Protein AF-A0A7Y4YG09-F1 (afdb_monomer_lite)

Foldseek 3Di:
DWDDDPFKIWDQQVQVRDIDMDTADDVKAWDDWDADPQWIWTDIPFWIWIAHSPDPGIDIGGD

Structure (mmCIF, N/CA/C/O backbone):
data_AF-A0A7Y4YG09-F1
#
_entry.id   AF-A0A7Y4YG09-F1
#
loop_
_atom_site.group_PDB
_atom_site.id
_atom_site.type_symbol
_atom_site.label_atom_id
_atom_site.label_alt_id
_atom_site.label_comp_id
_atom_site.label_asym_id
_atom_site.label_entity_id
_atom_site.label_seq_id
_atom_site.pdbx_PDB_ins_code
_atom_site.Cartn_x
_atom_site.Cartn_y
_atom_site.Cartn_z
_atom_site.occupancy
_atom_site.B_iso_or_equiv
_atom_site.auth_seq_id
_atom_site.auth_comp_id
_atom_site.auth_asym_id
_atom_site.auth_atom_id
_atom_site.pdbx_PDB_model_num
ATOM 1 N N . ALA A 1 1 ? 3.151 3.725 -8.722 1.00 83.75 1 ALA A N 1
ATOM 2 C CA . ALA A 1 1 ? 1.754 4.152 -8.486 1.00 83.75 1 ALA A CA 1
ATOM 3 C C . ALA A 1 1 ? 1.076 3.118 -7.598 1.00 83.75 1 ALA A C 1
ATOM 5 O O . ALA A 1 1 ? 1.467 1.955 -7.675 1.00 83.75 1 ALA A O 1
ATOM 6 N N . VAL A 1 2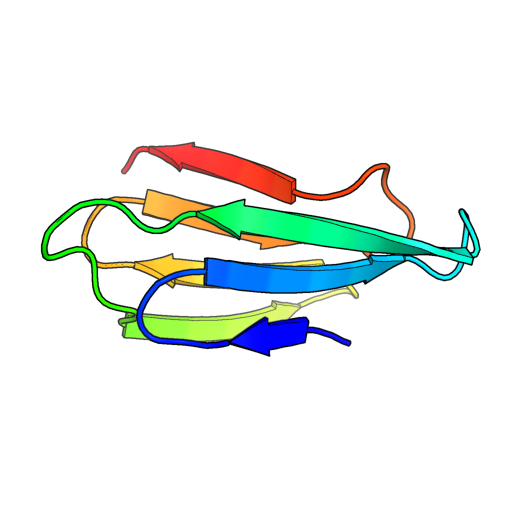 ? 0.111 3.531 -6.773 1.00 91.94 2 VAL A N 1
ATOM 7 C CA . VAL A 1 2 ? -0.675 2.637 -5.910 1.00 91.94 2 VAL A CA 1
ATOM 8 C C . VAL A 1 2 ? -2.156 2.939 -6.108 1.00 91.94 2 VAL A C 1
ATOM 10 O O . VAL A 1 2 ? -2.547 4.104 -6.119 1.00 91.94 2 VAL A O 1
ATOM 13 N N . ALA A 1 3 ? -2.959 1.892 -6.271 1.00 93.44 3 ALA A N 1
ATOM 14 C CA . ALA A 1 3 ? -4.409 1.946 -6.195 1.00 93.44 3 ALA A CA 1
ATOM 15 C C . ALA A 1 3 ? -4.861 1.432 -4.826 1.00 93.44 3 ALA A C 1
ATOM 17 O O . ALA A 1 3 ? -4.329 0.447 -4.305 1.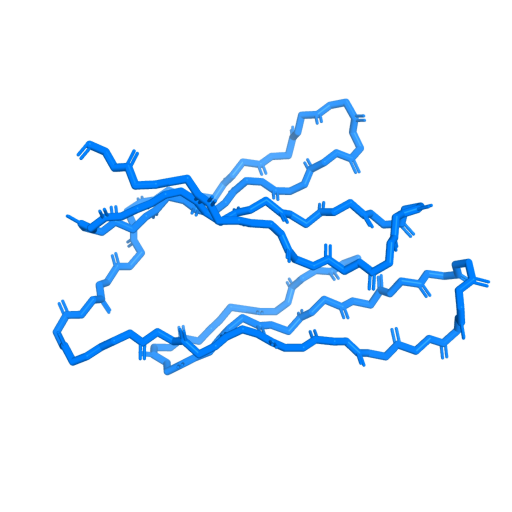00 93.44 3 ALA 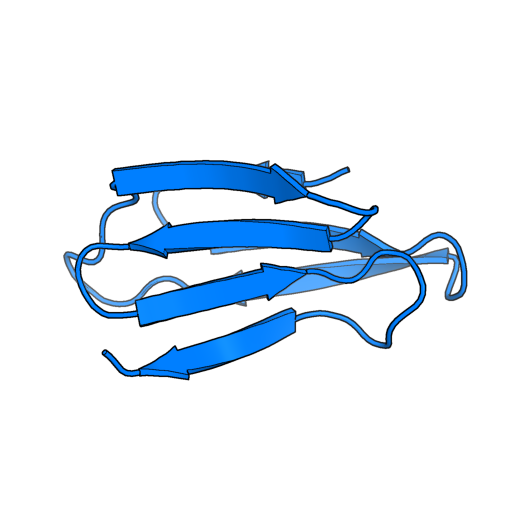A O 1
ATOM 18 N N . VAL A 1 4 ? -5.848 2.115 -4.259 1.00 92.38 4 VAL A N 1
ATOM 19 C CA . VAL A 1 4 ? -6.325 1.904 -2.900 1.00 92.38 4 VAL A CA 1
ATOM 20 C C . VAL A 1 4 ? -7.810 1.565 -2.943 1.00 92.38 4 VAL A C 1
ATOM 22 O O . VAL A 1 4 ? -8.587 2.282 -3.569 1.00 92.38 4 VAL A O 1
ATOM 25 N N . THR A 1 5 ? -8.198 0.478 -2.283 1.00 91.38 5 THR A N 1
ATOM 26 C CA . THR A 1 5 ? -9.597 0.047 -2.150 1.00 91.38 5 THR A CA 1
ATOM 27 C C . THR A 1 5 ? -9.925 -0.222 -0.683 1.00 91.38 5 THR A C 1
ATOM 29 O O . THR A 1 5 ? -9.043 -0.173 0.172 1.00 91.38 5 THR A O 1
ATOM 32 N N . ASN A 1 6 ? -11.184 -0.544 -0.393 1.00 88.88 6 ASN A N 1
ATOM 33 C CA . ASN A 1 6 ? -11.632 -0.974 0.932 1.00 88.88 6 ASN A CA 1
ATOM 34 C C . ASN A 1 6 ? -11.189 -2.402 1.307 1.00 88.88 6 ASN A C 1
ATOM 36 O O . ASN A 1 6 ? -11.371 -2.795 2.451 1.00 88.88 6 ASN A O 1
ATOM 40 N N . GLU A 1 7 ? -10.622 -3.178 0.376 1.00 93.19 7 GLU A N 1
ATOM 41 C CA . GLU A 1 7 ? -10.229 -4.577 0.623 1.00 93.19 7 GLU A CA 1
ATOM 42 C C . GLU A 1 7 ? -8.736 -4.841 0.417 1.00 93.19 7 GLU A C 1
ATOM 44 O O . GLU A 1 7 ? -8.172 -5.778 0.980 1.00 93.19 7 GLU A O 1
ATOM 49 N N . ARG A 1 8 ? -8.080 -4.062 -0.444 1.00 95.44 8 ARG A N 1
ATOM 50 C CA . ARG A 1 8 ? -6.677 -4.267 -0.809 1.00 95.44 8 ARG A CA 1
ATOM 51 C C . ARG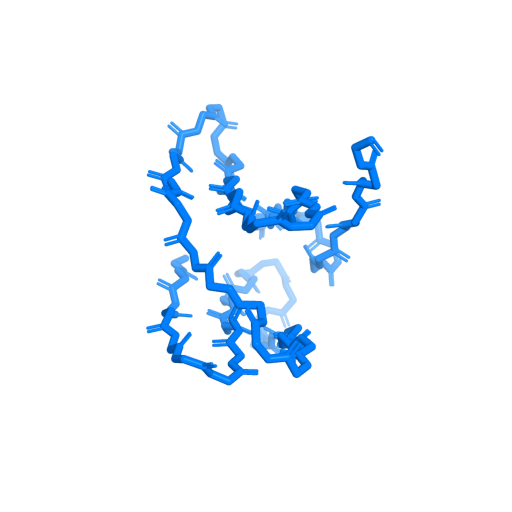 A 1 8 ? -6.005 -3.014 -1.345 1.00 95.44 8 ARG A C 1
ATOM 53 O O . ARG A 1 8 ? -6.639 -2.141 -1.941 1.00 95.44 8 ARG A O 1
ATOM 60 N N . LEU A 1 9 ? -4.688 -3.006 -1.220 1.00 95.75 9 LEU A N 1
ATOM 61 C CA . LEU A 1 9 ? -3.776 -2.082 -1.875 1.00 95.75 9 LEU A CA 1
ATOM 62 C C . LEU A 1 9 ? -3.102 -2.795 -3.045 1.00 95.75 9 LEU A C 1
ATOM 64 O O . LEU A 1 9 ? -2.721 -3.960 -2.917 1.00 95.75 9 LEU A O 1
ATOM 68 N N . VAL A 1 10 ? -2.934 -2.111 -4.176 1.00 95.00 10 VAL A N 1
ATOM 69 C CA . VAL A 1 10 ? -2.235 -2.643 -5.355 1.00 95.00 10 VAL A CA 1
ATOM 70 C C . VAL A 1 10 ? -1.170 -1.651 -5.793 1.00 95.00 10 VAL A C 1
ATOM 72 O O . VAL A 1 10 ? -1.484 -0.512 -6.1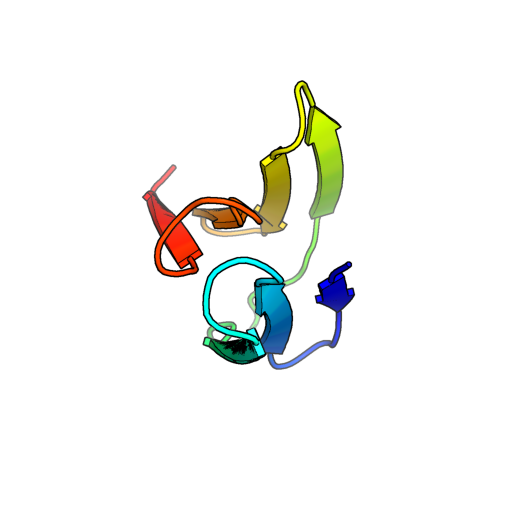26 1.00 95.00 10 VAL A O 1
ATOM 75 N N . GLY A 1 11 ? 0.090 -2.078 -5.803 1.00 93.25 11 GLY A N 1
ATOM 76 C CA . GLY A 1 11 ? 1.235 -1.275 -6.217 1.00 93.25 11 GLY A CA 1
ATOM 77 C C . GLY A 1 11 ? 1.860 -1.804 -7.504 1.00 93.25 11 GLY A C 1
ATOM 78 O O . GLY A 1 11 ? 1.969 -3.013 -7.692 1.00 93.25 11 GLY A O 1
ATOM 79 N N . PHE A 1 12 ? 2.280 -0.900 -8.391 1.00 91.50 12 PHE A N 1
ATOM 80 C CA . PHE A 1 12 ? 3.094 -1.241 -9.565 1.00 91.50 12 PHE A CA 1
ATOM 81 C C . PHE A 1 12 ? 4.571 -0.937 -9.304 1.00 91.50 12 PHE A C 1
ATOM 83 O O . PHE A 1 12 ? 4.926 0.221 -9.043 1.00 91.50 12 PHE A O 1
ATOM 90 N N . GLY A 1 13 ? 5.412 -1.971 -9.382 1.00 89.00 13 GLY A N 1
ATOM 91 C CA . GLY A 1 13 ? 6.861 -1.892 -9.222 1.00 89.00 13 GLY A CA 1
ATOM 92 C C . GLY A 1 13 ? 7.566 -1.900 -10.583 1.00 89.00 13 GLY A C 1
ATOM 93 O O . GLY A 1 13 ? 7.697 -2.974 -11.172 1.00 89.00 13 GLY A O 1
ATOM 94 N N . PRO A 1 14 ? 8.050 -0.753 -11.103 1.00 83.94 14 PRO A N 1
ATOM 95 C CA . PRO A 1 14 ? 8.689 -0.684 -12.419 1.00 83.94 14 PRO A CA 1
ATOM 96 C C . PRO A 1 14 ? 9.960 -1.529 -12.534 1.00 83.94 14 PRO A C 1
ATOM 98 O O . PRO A 1 14 ? 10.254 -2.003 -13.624 1.00 83.94 14 PRO A O 1
ATOM 101 N N . LEU A 1 15 ? 10.691 -1.753 -11.432 1.00 83.44 15 LEU A N 1
ATOM 102 C CA . LEU A 1 15 ? 11.910 -2.571 -11.446 1.00 83.44 15 LEU A CA 1
ATOM 103 C C . LEU A 1 15 ? 11.629 -4.020 -11.868 1.00 83.44 15 LEU A C 1
ATOM 105 O O . LEU A 1 15 ? 12.391 -4.596 -12.636 1.00 83.44 15 LEU A O 1
ATOM 109 N N . LEU A 1 16 ? 10.533 -4.595 -11.372 1.00 84.19 16 LEU A N 1
ATOM 110 C CA . LEU A 1 16 ? 10.115 -5.959 -11.699 1.00 84.19 16 LEU A CA 1
ATOM 111 C C . LEU A 1 16 ? 9.082 -5.996 -12.835 1.00 84.19 16 LEU A C 1
ATOM 113 O O . LEU A 1 16 ? 8.701 -7.076 -13.276 1.00 84.19 16 LEU A O 1
ATOM 117 N N . GLY A 1 17 ? 8.600 -4.833 -13.289 1.00 88.88 17 GLY A N 1
ATOM 118 C CA . GLY A 1 17 ? 7.541 -4.723 -14.293 1.00 88.88 17 GLY A CA 1
ATOM 119 C C . GLY A 1 17 ? 6.225 -5.386 -13.871 1.00 88.88 17 GLY A C 1
ATOM 120 O O . GLY A 1 17 ? 5.468 -5.829 -14.730 1.00 88.88 17 GLY A O 1
ATOM 121 N N . ALA A 1 18 ? 5.957 -5.487 -12.566 1.00 89.38 18 ALA A N 1
ATOM 122 C CA . ALA A 1 18 ? 4.880 -6.309 -12.024 1.00 89.38 18 ALA A CA 1
ATOM 123 C C . ALA A 1 18 ? 4.024 -5.562 -10.994 1.00 89.38 18 ALA A C 1
ATOM 125 O O . ALA A 1 18 ? 4.461 -4.599 -10.354 1.00 89.38 18 ALA A O 1
ATOM 126 N N . PHE A 1 19 ? 2.792 -6.042 -10.824 1.00 91.69 19 PHE A N 1
ATOM 127 C CA . PHE A 1 19 ? 1.906 -5.614 -9.748 1.00 91.69 19 PHE A CA 1
ATOM 128 C C . PHE A 1 19 ? 2.081 -6.508 -8.522 1.00 91.69 19 PHE A C 1
ATOM 130 O O . PHE A 1 19 ? 2.209 -7.725 -8.646 1.00 91.69 19 PHE A O 1
ATOM 137 N N . SER A 1 20 ? 2.014 -5.909 -7.338 1.00 92.50 20 SER A N 1
ATOM 138 C CA . SER A 1 20 ? 1.908 -6.623 -6.068 1.00 92.50 20 SER A CA 1
ATOM 139 C C . SER A 1 20 ? 0.779 -6.039 -5.230 1.00 92.50 20 SER A C 1
ATOM 141 O O . SER A 1 20 ? 0.481 -4.842 -5.294 1.00 92.50 20 SER A O 1
ATOM 143 N N . SER A 1 21 ? 0.120 -6.890 -4.449 1.00 94.25 21 SER A N 1
ATOM 144 C CA . SER A 1 21 ? -1.034 -6.488 -3.648 1.00 94.25 21 SER A CA 1
ATOM 145 C C . SER A 1 21 ? -0.895 -6.874 -2.187 1.00 94.25 21 SER A C 1
ATOM 147 O O . SER A 1 21 ? -0.338 -7.927 -1.878 1.00 94.25 21 SER A O 1
ATOM 149 N N . LYS A 1 22 ? -1.491 -6.067 -1.310 1.00 95.50 22 LYS A N 1
ATOM 150 C CA . LYS A 1 22 ? -1.634 -6.350 0.119 1.00 95.50 22 LYS A CA 1
ATOM 151 C C . LYS A 1 22 ? -3.105 -6.253 0.513 1.00 95.50 22 LYS A C 1
ATOM 153 O O . LYS A 1 22 ? -3.767 -5.273 0.183 1.00 95.50 22 LYS A O 1
ATOM 158 N N . THR A 1 23 ? -3.612 -7.274 1.194 1.00 95.94 23 THR A N 1
ATOM 159 C CA . THR A 1 23 ? -5.004 -7.335 1.658 1.00 95.94 23 THR A CA 1
ATOM 160 C C . THR A 1 23 ? -5.171 -6.564 2.966 1.00 95.94 23 THR A C 1
ATOM 162 O O . THR A 1 23 ? -4.317 -6.667 3.852 1.00 95.94 23 THR A O 1
ATOM 165 N N . LEU A 1 24 ? -6.276 -5.830 3.088 1.00 95.88 24 LEU A N 1
ATOM 166 C CA . LEU A 1 24 ? -6.732 -5.221 4.334 1.00 95.88 24 LEU A CA 1
ATOM 167 C C . LEU A 1 24 ? -7.524 -6.249 5.156 1.00 95.88 24 LEU A C 1
ATOM 169 O O . LEU A 1 24 ? -8.232 -7.096 4.614 1.00 95.88 24 LEU A O 1
ATOM 173 N N . GLY A 1 25 ? -7.375 -6.203 6.472 1.00 93.56 25 GLY A N 1
ATOM 174 C CA . GLY A 1 25 ? -8.105 -7.032 7.416 1.00 93.56 25 GLY A CA 1
ATOM 175 C C . GLY A 1 25 ? -9.568 -6.614 7.559 1.00 93.56 25 GLY A C 1
ATOM 176 O O . GLY A 1 25 ? -10.013 -5.578 7.069 1.00 93.56 25 GLY A O 1
ATOM 177 N N . LEU A 1 26 ? -10.333 -7.432 8.280 1.00 92.94 26 LEU A N 1
ATOM 178 C CA . LEU A 1 26 ? -11.729 -7.132 8.595 1.00 92.94 26 LEU A CA 1
ATOM 179 C C . LEU A 1 26 ? -11.827 -5.835 9.408 1.00 92.94 26 LEU A C 1
ATOM 181 O O . LEU A 1 26 ? -11.147 -5.690 10.422 1.00 92.94 26 LEU A O 1
ATOM 185 N N . HIS A 1 27 ? -12.696 -4.920 8.968 1.00 92.94 27 HIS A N 1
ATOM 186 C CA . HIS A 1 27 ? -12.897 -3.586 9.558 1.00 92.94 27 HIS A CA 1
ATOM 187 C C . HIS A 1 27 ? -11.650 -2.681 9.566 1.00 92.94 27 HIS A C 1
ATOM 189 O O . HIS A 1 27 ? -11.678 -1.599 10.156 1.00 92.94 27 HIS A O 1
ATOM 195 N N . GLU A 1 28 ? -10.575 -3.086 8.886 1.00 94.94 28 GLU A N 1
ATOM 196 C CA . GLU A 1 28 ? -9.413 -2.235 8.670 1.00 94.94 28 GLU A CA 1
ATOM 197 C C . GLU A 1 28 ? -9.778 -1.162 7.641 1.00 94.94 28 GLU A C 1
ATOM 199 O O . GLU A 1 28 ? -10.206 -1.465 6.528 1.00 94.94 28 GLU A O 1
ATOM 204 N N . HIS A 1 29 ? -9.617 0.104 8.013 1.00 94.31 29 HIS A N 1
ATOM 205 C CA . HIS A 1 29 ? -9.875 1.229 7.121 1.00 94.31 29 HIS A CA 1
ATOM 206 C C . HIS A 1 29 ? -8.658 2.136 7.043 1.00 94.31 29 HIS A C 1
ATOM 208 O O . HIS A 1 29 ? -7.848 2.218 7.965 1.00 94.31 29 HIS A O 1
ATOM 214 N N . ILE A 1 30 ? -8.527 2.806 5.908 1.00 95.44 30 ILE A N 1
ATOM 215 C CA . ILE A 1 30 ? -7.388 3.665 5.614 1.00 95.44 30 ILE A CA 1
ATOM 216 C C . ILE A 1 30 ? -7.637 5.023 6.236 1.00 95.44 30 ILE A C 1
ATOM 218 O O . ILE A 1 30 ? -8.687 5.627 6.021 1.00 95.44 30 ILE A O 1
ATOM 222 N N . THR A 1 31 ? -6.660 5.491 6.998 1.00 96.12 31 THR A N 1
ATOM 223 C CA . THR A 1 31 ? -6.705 6.799 7.648 1.00 96.12 31 THR A CA 1
ATOM 224 C C . THR A 1 31 ? -5.898 7.816 6.856 1.00 96.12 31 THR A C 1
ATOM 226 O O . THR A 1 31 ? -6.357 8.941 6.666 1.00 96.12 31 THR A O 1
ATOM 229 N N . THR A 1 32 ? -4.745 7.404 6.318 1.00 96.12 32 THR A N 1
ATOM 230 C CA . THR A 1 32 ? -3.817 8.307 5.632 1.00 96.12 32 THR A CA 1
ATOM 231 C C . THR A 1 32 ? -3.093 7.604 4.484 1.00 96.12 32 THR A C 1
ATOM 233 O O . THR A 1 32 ? -2.728 6.434 4.585 1.00 96.12 32 THR A O 1
ATOM 236 N N . VAL A 1 33 ? -2.835 8.344 3.401 1.00 95.38 33 VAL A N 1
ATOM 237 C CA . VAL A 1 33 ? -1.920 7.943 2.323 1.00 95.38 33 VAL A CA 1
ATOM 238 C C . VAL A 1 33 ? -0.926 9.074 2.079 1.00 95.38 33 VAL A C 1
ATOM 240 O O . VAL A 1 33 ? -1.334 10.182 1.732 1.00 95.38 33 VAL A O 1
ATOM 243 N N . THR A 1 34 ? 0.369 8.800 2.232 1.00 95.06 34 THR A N 1
ATOM 244 C CA . THR A 1 34 ? 1.442 9.765 1.956 1.00 95.06 34 THR A CA 1
ATOM 245 C C . THR A 1 34 ? 2.457 9.213 0.965 1.00 95.06 34 THR A C 1
ATOM 247 O O . THR A 1 34 ? 2.595 8.004 0.765 1.00 95.06 34 THR A O 1
ATOM 250 N N . ASN A 1 35 ? 3.155 10.128 0.295 1.00 91.75 35 ASN A N 1
ATOM 251 C CA . ASN A 1 35 ? 4.289 9.810 -0.557 1.00 91.75 35 ASN A CA 1
ATOM 252 C C . ASN A 1 35 ? 5.503 10.583 -0.048 1.00 91.75 35 ASN A C 1
ATOM 254 O O . ASN A 1 35 ? 5.495 11.813 -0.056 1.00 91.75 35 ASN A O 1
ATOM 258 N N . GLU A 1 36 ? 6.525 9.855 0.388 1.00 89.75 36 GLU A N 1
ATOM 259 C CA . GLU A 1 36 ? 7.733 10.420 0.977 1.00 89.75 36 GLU A CA 1
ATOM 260 C C . GLU A 1 36 ? 8.954 9.721 0.389 1.00 89.75 36 GLU A C 1
ATOM 262 O O . GLU A 1 36 ? 9.075 8.498 0.436 1.00 89.75 36 GLU A O 1
ATOM 267 N N . ASN A 1 37 ? 9.872 10.495 -0.196 1.00 87.38 37 ASN A N 1
ATOM 268 C CA . ASN A 1 37 ? 11.146 9.995 -0.726 1.00 87.38 37 ASN A CA 1
ATOM 269 C C . ASN A 1 37 ? 11.017 8.792 -1.690 1.00 87.38 37 ASN A C 1
ATOM 271 O O . ASN A 1 37 ? 11.901 7.941 -1.765 1.00 87.38 37 ASN A O 1
ATOM 275 N N . GLY A 1 38 ? 9.921 8.718 -2.455 1.00 84.38 38 GLY A N 1
ATOM 276 C CA . GLY A 1 38 ? 9.667 7.628 -3.405 1.00 84.38 38 GLY A CA 1
ATOM 277 C C . GLY A 1 38 ? 9.078 6.353 -2.786 1.00 84.38 38 GLY A C 1
ATOM 278 O O . GLY A 1 38 ? 8.905 5.360 -3.504 1.00 84.38 38 GLY A O 1
ATOM 279 N N . LEU A 1 39 ? 8.740 6.394 -1.497 1.00 90.50 39 LEU A N 1
ATOM 280 C CA . LEU A 1 39 ? 7.927 5.407 -0.798 1.00 90.50 39 LEU A CA 1
ATOM 281 C C . LEU A 1 39 ? 6.484 5.902 -0.712 1.00 90.50 39 LEU A C 1
ATOM 283 O O . LEU A 1 39 ? 6.229 7.096 -0.564 1.00 90.50 39 LEU A O 1
ATOM 287 N N . ILE A 1 40 ? 5.536 4.977 -0.804 1.00 93.81 40 ILE A N 1
ATOM 288 C CA . ILE A 1 40 ? 4.126 5.250 -0.525 1.00 93.81 40 ILE A CA 1
ATOM 289 C C . ILE A 1 40 ? 3.800 4.594 0.807 1.00 93.81 40 ILE A C 1
ATOM 291 O O . ILE A 1 40 ? 3.940 3.380 0.936 1.00 93.81 40 ILE A O 1
ATOM 295 N N . LEU A 1 41 ? 3.379 5.392 1.781 1.00 94.94 41 LEU A N 1
ATOM 296 C CA . LEU A 1 41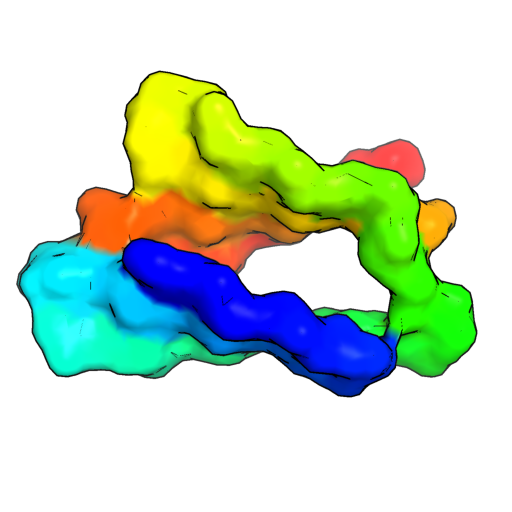 ? 2.957 4.916 3.087 1.00 94.94 41 LEU A CA 1
ATOM 297 C C . LEU A 1 41 ? 1.432 4.969 3.139 1.00 94.94 41 LEU A C 1
ATOM 299 O O . LEU A 1 41 ? 0.817 5.987 2.817 1.00 94.94 41 LEU A O 1
ATOM 303 N N . VAL A 1 42 ? 0.821 3.857 3.527 1.00 95.88 42 VAL A N 1
ATOM 304 C CA . VAL A 1 42 ? -0.618 3.735 3.746 1.00 95.88 42 VAL A CA 1
ATOM 305 C C . VAL A 1 42 ? -0.831 3.363 5.201 1.00 95.88 42 VAL A C 1
ATOM 307 O O . VAL A 1 42 ? -0.564 2.232 5.606 1.00 95.88 42 VAL A O 1
ATOM 310 N N . THR A 1 43 ? -1.305 4.318 5.990 1.00 96.38 43 THR A N 1
ATOM 311 C CA . THR A 1 43 ? -1.669 4.083 7.386 1.00 96.38 43 THR A CA 1
ATOM 312 C C . THR A 1 43 ? -3.128 3.670 7.451 1.00 96.38 43 THR A C 1
ATOM 314 O O . THR A 1 43 ? -4.007 4.283 6.835 1.00 96.38 43 THR A O 1
ATOM 317 N N . THR A 1 44 ? -3.383 2.609 8.200 1.00 96.69 44 THR A N 1
ATOM 318 C CA . THR A 1 44 ? -4.714 2.083 8.468 1.00 96.69 44 THR A CA 1
ATOM 319 C C . THR A 1 44 ? -5.042 2.228 9.948 1.00 96.69 44 THR A C 1
ATOM 321 O O . THR A 1 44 ? -4.219 2.679 10.747 1.00 96.69 44 THR A O 1
ATOM 324 N N . SER A 1 45 ? -6.250 1.825 10.332 1.00 96.00 45 SER A N 1
ATOM 325 C CA . SER A 1 45 ? -6.653 1.733 11.733 1.00 96.00 45 SER A CA 1
ATOM 326 C C . SER A 1 45 ? -5.803 0.770 12.569 1.00 96.00 45 SER A C 1
ATOM 328 O O . SER A 1 45 ? -5.875 0.850 13.790 1.00 96.00 45 SER A O 1
ATOM 330 N N . HIS A 1 46 ? -5.038 -0.144 11.951 1.00 95.25 46 HIS A N 1
ATOM 331 C CA . HIS A 1 46 ? -4.290 -1.194 12.661 1.00 95.25 46 HIS A CA 1
ATOM 332 C C . HIS A 1 46 ? -2.773 -1.165 12.425 1.00 95.25 46 HIS A C 1
ATOM 334 O O . HIS A 1 46 ? -2.024 -1.662 13.259 1.00 95.25 46 HIS A O 1
ATOM 340 N N . ARG A 1 47 ? -2.301 -0.649 11.286 1.00 95.88 47 ARG A N 1
ATOM 341 C CA . ARG A 1 47 ? -0.895 -0.786 10.869 1.00 95.88 47 ARG A CA 1
ATOM 342 C C . ARG A 1 47 ? -0.492 0.270 9.853 1.00 95.88 47 ARG A C 1
ATOM 344 O O . ARG A 1 47 ? -1.324 1.026 9.352 1.00 95.88 47 ARG A O 1
ATOM 351 N N . THR A 1 48 ? 0.793 0.308 9.532 1.00 96.19 48 THR A N 1
ATOM 352 C CA . THR A 1 48 ? 1.318 1.082 8.407 1.00 96.19 48 THR A CA 1
ATOM 353 C C . THR A 1 48 ? 1.895 0.144 7.358 1.00 96.19 48 THR A C 1
ATOM 355 O O . THR A 1 48 ? 2.774 -0.666 7.637 1.00 96.19 48 THR A O 1
ATOM 358 N N . LEU A 1 49 ? 1.401 0.274 6.130 1.00 95.38 49 LEU A N 1
ATOM 359 C CA . LEU A 1 49 ? 1.850 -0.477 4.966 1.00 95.38 49 LEU A CA 1
ATOM 360 C C . LEU A 1 49 ? 2.738 0.415 4.103 1.00 95.38 49 LEU A C 1
ATOM 362 O O . LEU A 1 49 ? 2.345 1.526 3.747 1.00 95.38 49 LEU A O 1
ATOM 366 N N . VAL A 1 50 ? 3.921 -0.071 3.741 1.00 95.06 50 VAL A N 1
ATOM 367 C CA . VAL A 1 50 ? 4.898 0.695 2.959 1.00 95.06 50 VAL A CA 1
ATOM 368 C C . VAL A 1 50 ? 5.102 0.030 1.610 1.00 95.06 50 VAL A C 1
ATOM 370 O O . VAL A 1 50 ? 5.400 -1.157 1.532 1.00 95.06 50 VAL A O 1
ATOM 373 N N . PHE A 1 51 ? 4.955 0.802 0.537 1.00 94.56 51 PHE A N 1
ATOM 374 C CA . PHE A 1 51 ? 5.249 0.367 -0.819 1.00 94.56 51 PHE A CA 1
ATOM 375 C C . PHE A 1 51 ? 6.469 1.099 -1.372 1.00 94.56 51 PHE A C 1
ATOM 377 O O . PHE A 1 51 ? 6.449 2.317 -1.578 1.00 94.56 51 PHE A O 1
ATOM 384 N N . GLY A 1 52 ? 7.515 0.333 -1.680 1.00 90.56 52 GLY A N 1
ATOM 385 C CA . GLY A 1 52 ? 8.707 0.823 -2.361 1.00 90.56 52 GLY A CA 1
ATOM 386 C C . GLY A 1 52 ? 8.688 0.459 -3.841 1.00 90.56 52 GLY A C 1
ATOM 387 O O . GLY A 1 52 ? 8.856 -0.699 -4.204 1.00 90.56 52 GLY A O 1
ATOM 388 N N . SER A 1 53 ? 8.570 1.448 -4.731 1.00 75.19 53 SER A N 1
ATOM 389 C CA . SER A 1 53 ? 8.533 1.202 -6.190 1.00 75.19 53 SER A CA 1
ATOM 390 C C . SER A 1 53 ? 9.818 0.581 -6.770 1.00 75.19 53 SER A C 1
ATOM 392 O O . SER A 1 53 ? 9.794 -0.013 -7.848 1.00 75.19 53 SER A O 1
ATOM 394 N N . ARG A 1 54 ? 10.941 0.716 -6.056 1.00 77.56 54 ARG A N 1
ATOM 395 C CA . ARG A 1 54 ? 12.241 0.106 -6.384 1.00 77.56 54 ARG A CA 1
ATOM 396 C C . ARG A 1 54 ? 12.548 -1.137 -5.541 1.00 77.56 54 ARG A C 1
ATOM 398 O O . ARG A 1 54 ? 13.628 -1.700 -5.674 1.00 77.56 54 ARG A O 1
ATOM 405 N N . MET A 1 55 ? 11.628 -1.528 -4.664 1.00 71.00 55 MET A N 1
ATOM 406 C CA . MET A 1 55 ? 11.738 -2.685 -3.778 1.00 71.00 55 MET A CA 1
ATOM 407 C C . MET A 1 55 ? 10.845 -3.820 -4.297 1.00 71.00 55 MET A C 1
ATOM 409 O O . MET A 1 55 ? 10.100 -3.654 -5.263 1.00 71.00 55 MET A O 1
ATOM 413 N N . SER A 1 56 ? 10.926 -4.990 -3.666 1.00 69.19 56 SER A N 1
ATOM 414 C CA . SER A 1 56 ? 10.170 -6.185 -4.063 1.00 69.19 56 SER A CA 1
ATOM 415 C C . SER A 1 56 ? 8.656 -6.091 -3.816 1.00 69.19 56 SER A C 1
ATOM 417 O O . SER A 1 56 ? 7.924 -6.962 -4.285 1.00 69.19 56 SER A O 1
ATOM 419 N N . GLY A 1 57 ? 8.152 -5.056 -3.130 1.00 83.31 57 GLY A N 1
ATOM 420 C CA . GLY A 1 57 ? 6.715 -4.845 -2.949 1.00 83.31 57 GLY A CA 1
ATOM 421 C C . GLY A 1 57 ? 6.339 -4.112 -1.663 1.00 83.31 57 GLY A C 1
ATOM 422 O O . GLY A 1 57 ? 6.674 -2.939 -1.504 1.00 83.31 57 GLY A O 1
ATOM 423 N N . TRP A 1 58 ? 5.565 -4.798 -0.818 1.00 91.94 58 TRP A N 1
ATOM 424 C CA . TRP A 1 58 ? 4.919 -4.256 0.378 1.00 91.94 58 TRP A CA 1
ATOM 425 C C . TRP A 1 58 ? 5.572 -4.759 1.664 1.00 91.94 58 TRP A C 1
ATOM 427 O O . TRP A 1 58 ? 5.672 -5.971 1.853 1.00 91.94 58 TRP A O 1
ATOM 437 N N . ASP A 1 59 ? 5.863 -3.835 2.572 1.00 91.69 59 ASP A N 1
ATOM 438 C CA . ASP A 1 59 ? 6.258 -4.104 3.955 1.00 91.69 59 ASP A CA 1
ATOM 439 C C . ASP A 1 59 ? 5.157 -3.656 4.931 1.00 91.69 59 ASP A C 1
ATOM 441 O O . ASP A 1 59 ? 4.297 -2.838 4.589 1.00 91.69 59 ASP A O 1
ATOM 445 N N . ASP A 1 60 ? 5.156 -4.237 6.130 1.00 92.19 60 ASP A N 1
ATOM 446 C CA . ASP A 1 60 ? 4.126 -4.056 7.155 1.00 92.19 60 ASP A CA 1
ATOM 447 C C . ASP A 1 60 ? 4.772 -3.731 8.502 1.00 92.19 60 ASP A C 1
ATOM 449 O O . ASP A 1 60 ? 5.718 -4.406 8.914 1.00 92.19 60 ASP A O 1
ATOM 453 N N . PHE A 1 61 ? 4.250 -2.707 9.169 1.00 88.31 61 PHE A N 1
ATOM 454 C CA . PHE A 1 61 ? 4.659 -2.290 10.500 1.00 88.31 61 PHE A CA 1
ATOM 455 C C . PHE A 1 61 ? 3.413 -2.173 11.378 1.00 88.31 61 PHE A C 1
ATOM 457 O O . PHE A 1 61 ? 2.573 -1.288 11.169 1.00 88.31 61 PHE A O 1
ATOM 464 N N . GLU A 1 62 ? 3.299 -3.077 12.352 1.00 83.00 62 GLU A N 1
ATOM 465 C CA . GLU A 1 62 ? 2.282 -3.000 13.402 1.00 83.00 62 GLU A CA 1
ATOM 466 C C . GLU A 1 62 ? 2.516 -1.746 14.262 1.00 83.00 62 GLU A C 1
ATOM 468 O O . GLU A 1 62 ? 3.664 -1.337 14.469 1.00 83.00 62 GLU A O 1
ATOM 473 N N . GLN A 1 63 ? 1.423 -1.110 14.697 1.00 66.06 63 GLN A N 1
ATOM 474 C CA . GLN A 1 63 ? 1.453 0.046 15.604 1.00 66.06 63 GLN A CA 1
ATOM 475 C C . GLN A 1 63 ? 1.524 -0.391 17.067 1.00 66.06 63 GLN A C 1
ATOM 477 O O . GLN A 1 63 ? 0.865 -1.397 17.414 1.00 66.06 63 GLN A O 1
#

Sequence (63 aa):
AVAVTNERLVGFGPLLGAFSSKTLGLHEHITTVTNENGLILVTTSHRTLVFGSRMSGWDDFEQ

Radius of gyration: 10.95 Å; chains: 1; bounding box: 25×18×30 Å

pLDDT: mean 90.59, std 6.77, range [66.06, 96.69]

Secondary structure (DSSP, 8-state):
-EEE-SSEEEEEETTTTEEEEEEPPTT--EEEEEEETTEEEEEESSEEEEEETTSSSEEEEE-